Protein AF-A0AAD7EYM3-F1 (afdb_monomer_lite)

Structure (mmCIF, N/CA/C/O backbone):
data_AF-A0AAD7EYM3-F1
#
_entry.id   AF-A0AAD7EYM3-F1
#
loop_
_atom_site.group_PDB
_atom_site.id
_atom_site.type_symbol
_atom_site.label_atom_id
_atom_site.label_alt_id
_atom_site.label_comp_id
_atom_site.label_asym_id
_atom_site.label_entity_id
_atom_site.label_seq_id
_atom_site.pdbx_PDB_ins_code
_atom_site.Cartn_x
_atom_site.Cartn_y
_atom_site.Cartn_z
_atom_site.occupancy
_atom_site.B_iso_or_equiv
_atom_site.auth_seq_id
_atom_site.auth_comp_id
_atom_site.auth_asym_id
_atom_site.auth_atom_id
_atom_site.pdbx_PDB_model_num
ATOM 1 N N . MET A 1 1 ? -27.217 4.403 12.941 1.00 45.31 1 MET A N 1
ATOM 2 C CA . MET A 1 1 ? -26.531 3.324 12.197 1.00 45.31 1 MET A CA 1
ATOM 3 C C . MET A 1 1 ? -25.038 3.582 12.298 1.00 45.31 1 MET A C 1
ATOM 5 O O . MET A 1 1 ? -24.625 4.689 11.983 1.00 45.31 1 MET A O 1
ATOM 9 N N . SER A 1 2 ? -24.255 2.639 12.826 1.00 64.62 2 SER A N 1
ATOM 10 C CA . SER A 1 2 ? -22.792 2.767 12.862 1.00 64.62 2 SER A CA 1
ATOM 11 C C . SER A 1 2 ? -22.256 2.452 11.470 1.00 64.62 2 SER A C 1
ATOM 13 O O . SER A 1 2 ? -22.496 1.357 10.964 1.00 64.62 2 SER A O 1
ATOM 15 N N . ILE A 1 3 ? -21.593 3.412 10.828 1.00 65.88 3 ILE A N 1
ATOM 16 C CA . ILE A 1 3 ? -20.870 3.152 9.583 1.00 65.88 3 ILE A CA 1
ATOM 17 C C . ILE A 1 3 ? -19.620 2.369 9.984 1.00 65.88 3 ILE A C 1
ATOM 19 O O . ILE A 1 3 ? -18.813 2.858 10.777 1.00 65.88 3 ILE A O 1
ATOM 23 N N . ALA A 1 4 ? -19.482 1.139 9.486 1.00 81.00 4 ALA A N 1
ATOM 24 C CA . ALA A 1 4 ? -18.262 0.368 9.686 1.00 81.00 4 ALA A CA 1
ATOM 25 C C . ALA A 1 4 ? -17.067 1.182 9.166 1.00 81.00 4 ALA A C 1
ATOM 27 O O . ALA A 1 4 ? -17.123 1.728 8.063 1.00 81.00 4 ALA A O 1
ATOM 28 N N . LYS A 1 5 ? -16.007 1.305 9.976 1.00 89.44 5 LYS A N 1
ATOM 29 C CA . LYS A 1 5 ? -14.798 2.025 9.559 1.00 89.44 5 LYS A CA 1
ATOM 30 C C . LYS A 1 5 ? -14.191 1.327 8.330 1.00 89.44 5 LYS A C 1
ATOM 32 O O . LYS A 1 5 ? -14.114 0.096 8.354 1.00 89.44 5 LYS A O 1
ATOM 37 N N . PRO A 1 6 ? -13.751 2.076 7.300 1.00 95.81 6 PRO A N 1
ATOM 38 C CA . PRO A 1 6 ? -13.061 1.494 6.154 1.00 95.81 6 PRO A CA 1
ATOM 39 C C . PRO A 1 6 ? -11.835 0.681 6.587 1.00 95.81 6 PRO A C 1
ATOM 41 O O . PRO A 1 6 ? -11.161 1.036 7.555 1.00 95.81 6 PRO A O 1
ATOM 44 N N . ILE A 1 7 ? -11.539 -0.406 5.876 1.00 97.44 7 ILE A N 1
ATOM 45 C CA . ILE A 1 7 ? -10.396 -1.277 6.173 1.00 97.44 7 ILE A CA 1
ATOM 46 C C . ILE A 1 7 ? -9.110 -0.647 5.604 1.00 97.44 7 ILE A C 1
ATOM 48 O O . ILE A 1 7 ? -9.025 -0.483 4.381 1.00 97.44 7 ILE A O 1
ATOM 52 N N . PRO A 1 8 ? -8.093 -0.334 6.436 1.00 97.56 8 PRO A N 1
ATOM 53 C CA . PRO A 1 8 ? -6.820 0.210 5.964 1.00 97.56 8 PRO A CA 1
ATOM 54 C C . PRO A 1 8 ? -6.084 -0.798 5.078 1.00 97.56 8 PRO A C 1
ATOM 56 O O . PRO A 1 8 ? -5.786 -1.915 5.514 1.00 97.56 8 PRO A O 1
ATOM 59 N N . THR A 1 9 ? -5.798 -0.412 3.839 1.00 97.94 9 THR A N 1
ATOM 60 C CA . THR A 1 9 ? -5.333 -1.318 2.781 1.00 97.94 9 THR A CA 1
ATOM 61 C C . THR A 1 9 ? -4.121 -0.754 2.053 1.00 97.94 9 THR A C 1
ATOM 63 O O . THR A 1 9 ? -4.109 0.416 1.675 1.00 97.94 9 THR A O 1
ATOM 66 N N . ILE A 1 10 ? -3.118 -1.601 1.827 1.00 97.44 10 ILE A N 1
ATOM 67 C CA . ILE A 1 10 ? -2.003 -1.339 0.912 1.00 97.44 10 ILE A CA 1
ATOM 68 C C . ILE A 1 10 ? -2.296 -2.040 -0.413 1.00 97.44 10 ILE A C 1
ATOM 70 O O . ILE A 1 10 ? -2.719 -3.197 -0.419 1.00 97.44 10 ILE A O 1
ATOM 74 N N . ILE A 1 11 ? -2.049 -1.365 -1.532 1.00 96.62 11 ILE A N 1
ATOM 75 C CA . ILE A 1 11 ? -2.156 -1.950 -2.873 1.00 96.62 11 ILE A CA 1
ATOM 76 C C . ILE A 1 11 ? -0.827 -1.797 -3.589 1.00 96.62 11 ILE A C 1
ATOM 78 O O . ILE A 1 11 ? -0.228 -0.725 -3.548 1.00 96.62 11 ILE A O 1
ATOM 82 N N . THR A 1 12 ? -0.403 -2.842 -4.293 1.00 94.81 12 THR A N 1
ATOM 83 C CA . THR A 1 12 ? 0.654 -2.730 -5.298 1.00 94.81 12 THR A CA 1
ATOM 84 C C . THR A 1 12 ? 0.119 -2.964 -6.706 1.00 94.81 12 THR A C 1
ATOM 86 O O . THR A 1 12 ? -0.727 -3.835 -6.918 1.00 94.81 12 THR A O 1
ATOM 89 N N . GLY A 1 13 ? 0.589 -2.172 -7.669 1.00 92.94 13 GLY A N 1
ATOM 90 C CA . GLY A 1 13 ? 0.200 -2.271 -9.075 1.00 92.94 13 GLY A CA 1
ATOM 91 C C . GLY A 1 13 ? 1.302 -1.798 -10.020 1.00 92.94 13 GLY A C 1
ATOM 92 O O . GLY A 1 13 ? 2.289 -1.208 -9.596 1.00 92.94 13 GLY A O 1
ATOM 93 N N . ALA A 1 14 ? 1.156 -2.065 -11.318 1.00 91.25 14 ALA A N 1
ATOM 94 C CA . ALA A 1 14 ? 2.173 -1.686 -12.306 1.00 91.25 14 ALA A CA 1
ATOM 95 C C . ALA A 1 14 ? 2.065 -0.242 -12.819 1.00 91.25 14 ALA A C 1
ATOM 97 O O . ALA A 1 14 ? 3.055 0.282 -13.319 1.00 91.25 14 ALA A O 1
ATOM 98 N N . SER A 1 15 ? 0.895 0.400 -12.719 1.00 91.62 15 SER A N 1
ATOM 99 C CA . SER A 1 15 ? 0.698 1.779 -13.176 1.00 91.62 15 SER A CA 1
ATOM 100 C C . SER A 1 15 ? -0.303 2.544 -12.312 1.00 91.62 15 SER A C 1
ATOM 102 O O . SER A 1 15 ? -1.272 1.975 -11.798 1.00 91.62 15 SER A O 1
ATOM 104 N N . GLU A 1 16 ? -0.092 3.858 -12.194 1.00 94.19 16 GLU A N 1
ATOM 105 C CA . GLU A 1 16 ? -1.063 4.764 -11.570 1.00 94.19 16 GLU A CA 1
ATOM 106 C C . GLU A 1 16 ? -2.322 4.953 -12.427 1.00 94.19 16 GLU A C 1
ATOM 108 O O . GLU A 1 16 ? -3.375 5.260 -11.884 1.00 94.19 16 GLU A O 1
ATOM 113 N N . GLU A 1 17 ? -2.256 4.723 -13.742 1.00 93.62 17 GLU A N 1
ATOM 114 C CA . GLU A 1 17 ? -3.425 4.801 -14.628 1.00 93.62 17 GLU A CA 1
ATOM 115 C C . GLU A 1 17 ? -4.528 3.829 -14.181 1.00 93.62 17 GLU A C 1
ATOM 117 O O . GLU A 1 17 ? -5.672 4.228 -13.962 1.00 93.62 17 GLU A O 1
ATOM 122 N N . ILE A 1 18 ? -4.175 2.557 -13.959 1.00 91.75 18 ILE A N 1
ATOM 123 C CA . ILE A 1 18 ? -5.120 1.555 -13.449 1.00 91.75 18 ILE A CA 1
ATOM 124 C C . ILE A 1 18 ? -5.430 1.831 -11.974 1.00 91.75 18 ILE A C 1
ATOM 126 O O . ILE A 1 18 ? -6.590 1.772 -11.558 1.00 9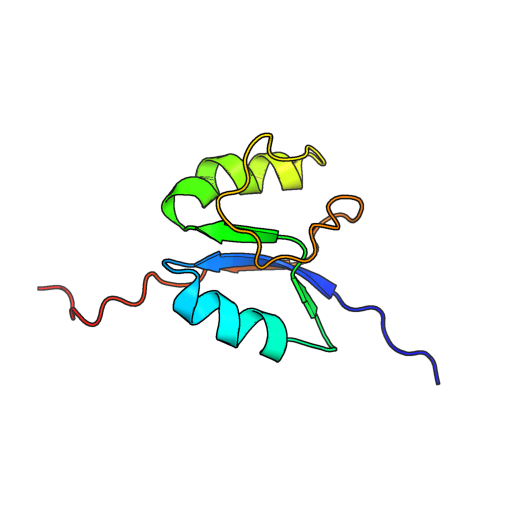1.75 18 ILE A O 1
ATOM 130 N N . GLY A 1 19 ? -4.408 2.166 -11.179 1.00 93.81 19 GLY A N 1
ATOM 131 C CA . GLY A 1 19 ? -4.571 2.489 -9.762 1.00 93.81 19 GLY A CA 1
ATOM 132 C C . GLY A 1 19 ? -5.585 3.611 -9.519 1.00 93.81 19 GLY A C 1
ATOM 133 O O . GLY A 1 19 ? -6.419 3.497 -8.622 1.00 93.81 19 GLY A O 1
ATOM 134 N N . GLY A 1 20 ? -5.581 4.649 -10.356 1.00 96.06 20 GLY A N 1
ATOM 135 C CA . GLY A 1 20 ? -6.476 5.801 -10.268 1.00 96.06 20 GLY A CA 1
ATOM 136 C C . GLY A 1 20 ? -7.949 5.456 -10.476 1.00 96.06 20 GLY A C 1
ATOM 137 O O . GLY A 1 20 ? -8.813 6.142 -9.937 1.00 96.06 20 GLY A O 1
ATOM 138 N N . VAL A 1 21 ? -8.250 4.365 -11.185 1.00 95.31 21 VAL A N 1
ATOM 139 C CA . VAL A 1 21 ? -9.617 3.839 -11.334 1.00 95.31 21 VAL A CA 1
ATOM 140 C C . VAL A 1 21 ? -9.976 2.896 -10.182 1.00 95.31 21 VAL A C 1
ATOM 142 O O . VAL A 1 21 ? -11.087 2.947 -9.646 1.00 95.31 21 VAL A O 1
ATOM 145 N N . VAL A 1 22 ? -9.038 2.038 -9.774 1.00 94.19 22 VAL A N 1
ATOM 146 C CA . VAL A 1 22 ? -9.271 1.016 -8.742 1.00 94.19 22 VAL A CA 1
ATOM 147 C C . VAL A 1 22 ? -9.444 1.644 -7.360 1.00 94.19 22 VAL A C 1
ATOM 149 O O . VAL A 1 22 ? -10.412 1.329 -6.670 1.00 94.19 22 VAL A O 1
ATOM 152 N N . VAL A 1 23 ? -8.553 2.554 -6.954 1.00 96.69 23 VAL A N 1
ATOM 153 C CA . VAL A 1 23 ? -8.531 3.114 -5.592 1.00 96.69 23 VAL A CA 1
ATOM 154 C C . VAL A 1 23 ? -9.854 3.800 -5.207 1.00 96.69 23 VAL A C 1
ATOM 156 O O . VAL A 1 23 ? -10.388 3.484 -4.138 1.00 96.69 23 VAL A O 1
ATOM 159 N N . PRO A 1 24 ? -10.455 4.678 -6.036 1.00 97.06 24 PRO A N 1
ATOM 160 C CA . PRO A 1 24 ? -11.758 5.266 -5.723 1.00 97.06 24 PRO A CA 1
ATOM 161 C C . PRO A 1 24 ? -12.889 4.233 -5.655 1.00 97.06 24 PRO A C 1
ATOM 163 O O . PRO A 1 24 ? -13.786 4.369 -4.822 1.00 97.06 24 PRO A O 1
ATOM 166 N N . SER A 1 25 ? -12.827 3.190 -6.491 1.00 96.12 25 SER A N 1
ATOM 167 C CA . SER A 1 25 ? -13.859 2.149 -6.613 1.00 96.12 25 SER A CA 1
ATOM 168 C C . SER A 1 25 ? -13.935 1.212 -5.403 1.00 96.12 25 SER A C 1
ATOM 170 O O . SER A 1 25 ? -14.918 0.495 -5.239 1.00 96.12 25 SER A O 1
ATOM 172 N N . MET A 1 26 ? -12.924 1.218 -4.530 1.00 95.50 26 MET A N 1
ATOM 173 C CA . MET A 1 26 ? -12.901 0.402 -3.310 1.00 95.50 26 MET A CA 1
ATOM 174 C C . MET A 1 26 ? -13.635 1.036 -2.118 1.00 95.50 26 MET A C 1
ATOM 176 O O . MET A 1 26 ? -13.816 0.399 -1.074 1.00 95.50 26 MET A O 1
ATOM 180 N N . LYS A 1 27 ? -14.077 2.289 -2.250 1.00 94.38 27 LYS A N 1
ATOM 181 C CA . LYS A 1 27 ? -14.887 2.958 -1.229 1.00 94.38 27 LYS A CA 1
ATOM 182 C C . LYS A 1 27 ? -16.328 2.414 -1.219 1.00 94.38 27 LYS A C 1
ATOM 184 O O . LYS A 1 27 ? -16.831 1.987 -2.253 1.00 94.38 27 LYS A O 1
ATOM 189 N N . PRO A 1 28 ? -17.028 2.463 -0.069 1.00 94.19 28 PRO A N 1
ATOM 190 C CA . PRO A 1 28 ? -16.546 2.933 1.233 1.00 94.19 28 PRO A CA 1
ATOM 191 C C . PRO A 1 28 ? -15.850 1.842 2.065 1.00 94.19 28 PRO A C 1
ATOM 193 O O . PRO A 1 28 ? -15.354 2.142 3.145 1.00 94.19 28 PRO A O 1
ATOM 196 N N . GLY A 1 29 ? -15.839 0.585 1.604 1.00 95.56 29 GLY A N 1
ATOM 197 C CA . GLY A 1 29 ? -15.395 -0.562 2.405 1.00 95.56 29 GLY A CA 1
ATOM 198 C C . GLY A 1 29 ? -13.906 -0.548 2.752 1.00 95.56 29 GLY A C 1
ATOM 199 O O . GLY A 1 29 ? -13.522 -1.016 3.824 1.00 95.56 29 GLY A O 1
ATOM 200 N N . TYR A 1 30 ? -13.079 0.029 1.883 1.00 97.19 30 TYR A N 1
ATOM 201 C CA . TYR A 1 30 ? -11.637 0.111 2.074 1.00 97.19 30 TYR A CA 1
ATOM 202 C C . TYR A 1 30 ? -11.156 1.558 2.049 1.00 97.19 30 TYR A C 1
ATOM 204 O O . TYR A 1 30 ? -11.634 2.392 1.276 1.00 97.19 30 TYR A O 1
ATOM 212 N N . GLU A 1 31 ? -10.157 1.829 2.878 1.00 97.50 31 GLU A N 1
ATOM 213 C CA . GLU A 1 31 ? -9.300 2.998 2.754 1.00 97.50 31 GLU A CA 1
ATOM 214 C C . GLU A 1 31 ? -7.960 2.510 2.215 1.00 97.50 31 GLU A C 1
ATOM 216 O O . GLU A 1 31 ? -7.226 1.803 2.906 1.00 97.50 31 GLU A O 1
ATOM 221 N N . VAL A 1 32 ? -7.636 2.868 0.975 1.00 97.81 32 VAL A N 1
ATOM 222 C CA . VAL A 1 32 ? -6.298 2.616 0.439 1.00 97.81 32 VAL A CA 1
ATOM 223 C C . VAL A 1 32 ? -5.359 3.637 1.065 1.00 97.81 32 VAL A C 1
ATOM 225 O O . VAL A 1 32 ? -5.326 4.787 0.638 1.00 97.81 32 VAL A O 1
ATOM 228 N N . ILE A 1 33 ? -4.634 3.233 2.106 1.00 97.38 33 ILE A N 1
ATOM 229 C CA . ILE A 1 33 ? -3.723 4.123 2.838 1.00 97.38 33 ILE A CA 1
ATOM 230 C C . ILE A 1 33 ? -2.413 4.334 2.086 1.00 97.38 33 ILE A C 1
ATOM 232 O O . ILE A 1 33 ? -1.789 5.383 2.218 1.00 97.38 33 ILE A O 1
ATOM 236 N N . HIS A 1 34 ? -2.025 3.354 1.266 1.00 97.44 34 HIS A N 1
ATOM 237 C CA . HIS A 1 34 ? -0.830 3.407 0.437 1.00 97.44 34 HIS A CA 1
ATOM 238 C C . HIS A 1 34 ? -1.048 2.645 -0.867 1.00 97.44 34 HIS A C 1
ATOM 240 O O . HIS A 1 34 ? -1.496 1.496 -0.854 1.00 97.44 34 HIS A O 1
ATOM 246 N N . PHE A 1 35 ? -0.709 3.279 -1.982 1.00 97.00 35 PHE A N 1
ATOM 247 C CA . PHE A 1 35 ? -0.541 2.610 -3.264 1.00 97.00 35 PHE A CA 1
ATOM 248 C C . PHE A 1 35 ? 0.947 2.650 -3.595 1.00 97.00 35 PHE A C 1
ATOM 250 O O . PHE A 1 35 ? 1.565 3.700 -3.460 1.00 97.00 35 PHE A O 1
ATOM 257 N N . THR A 1 36 ? 1.513 1.525 -4.014 1.00 95.62 36 THR A N 1
ATOM 258 C CA . THR A 1 36 ? 2.924 1.423 -4.392 1.00 95.62 36 THR A CA 1
ATOM 259 C C . THR A 1 36 ? 3.060 0.838 -5.790 1.00 95.62 36 THR A C 1
ATOM 261 O O . THR A 1 36 ? 2.365 -0.122 -6.149 1.00 95.62 36 THR A O 1
ATOM 264 N N . LEU A 1 37 ? 3.955 1.395 -6.601 1.00 94.00 37 LEU A N 1
ATOM 265 C CA . LEU A 1 37 ? 4.313 0.753 -7.860 1.00 94.00 37 LEU A CA 1
ATOM 266 C C . LEU A 1 37 ? 5.042 -0.563 -7.573 1.00 94.00 37 LEU A C 1
ATOM 268 O O . LEU A 1 37 ? 5.822 -0.668 -6.631 1.00 94.00 37 LEU A O 1
ATOM 272 N N . ALA A 1 38 ? 4.808 -1.584 -8.396 1.00 91.69 38 ALA A N 1
ATOM 273 C CA . ALA A 1 38 ? 5.361 -2.925 -8.188 1.00 91.69 38 ALA A CA 1
ATOM 274 C C . ALA A 1 38 ? 6.894 -2.936 -8.039 1.00 91.69 38 ALA A C 1
ATOM 276 O O . ALA A 1 38 ? 7.428 -3.757 -7.297 1.00 91.69 38 ALA A O 1
ATOM 277 N N . VAL A 1 39 ? 7.586 -2.002 -8.701 1.00 91.06 39 VAL A N 1
ATOM 278 C CA . VAL A 1 39 ? 9.047 -1.840 -8.620 1.00 91.06 39 VAL A CA 1
ATOM 279 C C . VAL A 1 39 ? 9.533 -1.330 -7.254 1.00 91.06 39 VAL A C 1
ATOM 281 O O . VAL A 1 39 ? 10.630 -1.694 -6.847 1.00 91.06 39 VAL A O 1
ATOM 284 N N . GLU A 1 40 ? 8.703 -0.587 -6.513 1.00 93.06 40 GLU A N 1
ATOM 285 C CA . GLU A 1 40 ? 9.015 -0.054 -5.173 1.00 93.06 40 GLU A CA 1
ATOM 286 C C . GLU A 1 40 ? 8.347 -0.852 -4.036 1.00 93.06 40 GLU A C 1
ATOM 288 O O . GLU A 1 40 ? 8.592 -0.623 -2.853 1.00 93.06 40 GLU A O 1
ATOM 293 N N . ALA A 1 41 ? 7.527 -1.859 -4.351 1.00 92.19 41 ALA A N 1
ATOM 294 C CA . ALA A 1 41 ? 6.795 -2.619 -3.336 1.00 92.19 41 ALA A CA 1
ATOM 295 C C . ALA A 1 41 ? 7.722 -3.328 -2.327 1.00 92.19 41 ALA A C 1
ATOM 297 O O . ALA A 1 41 ? 7.383 -3.459 -1.148 1.00 92.19 41 ALA A O 1
ATOM 298 N N . ALA A 1 42 ? 8.902 -3.768 -2.778 1.00 91.38 42 ALA A N 1
ATOM 299 C CA . ALA A 1 42 ? 9.889 -4.444 -1.935 1.00 91.38 42 ALA A CA 1
ATOM 300 C C . ALA A 1 42 ? 10.561 -3.505 -0.916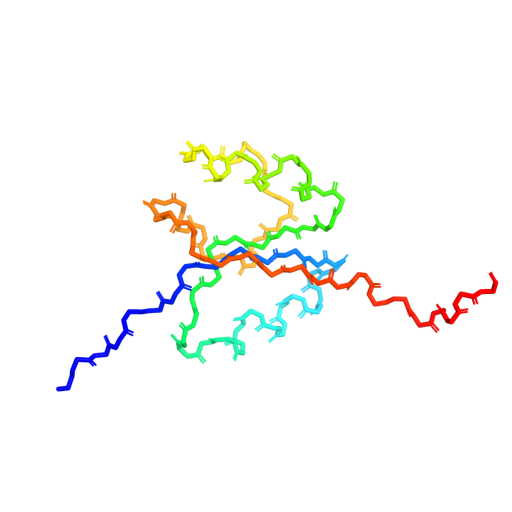 1.00 91.38 42 ALA A C 1
ATOM 302 O O . ALA A 1 42 ? 11.077 -3.983 0.096 1.00 91.38 42 ALA A O 1
ATOM 303 N N . THR A 1 43 ? 10.558 -2.192 -1.164 1.00 93.38 43 THR A N 1
ATOM 304 C CA . THR A 1 43 ? 11.153 -1.175 -0.286 1.00 93.38 43 THR A CA 1
ATOM 305 C C . THR A 1 43 ? 10.088 -0.526 0.599 1.00 93.38 43 THR A C 1
ATOM 307 O O . THR A 1 43 ? 10.286 -0.416 1.807 1.00 93.38 43 THR A O 1
ATOM 310 N N . GLU A 1 44 ? 8.927 -0.172 0.046 1.00 95.12 44 GLU A N 1
ATOM 311 C CA . GLU A 1 44 ? 7.894 0.593 0.757 1.00 95.12 44 GLU A CA 1
ATOM 312 C C . GLU A 1 44 ? 7.034 -0.257 1.706 1.00 95.12 44 GLU A C 1
ATOM 314 O O . GLU A 1 44 ? 6.778 0.151 2.842 1.00 95.12 44 GLU A O 1
ATOM 319 N N . ILE A 1 45 ? 6.590 -1.451 1.284 1.00 95.25 45 ILE A N 1
ATOM 320 C CA . ILE A 1 45 ? 5.672 -2.281 2.090 1.00 95.25 45 ILE A CA 1
ATOM 321 C C . ILE A 1 45 ? 6.305 -2.689 3.432 1.00 95.25 45 ILE A C 1
ATOM 323 O O . ILE A 1 45 ? 5.633 -2.554 4.460 1.00 95.25 45 ILE A O 1
ATOM 327 N N . PRO A 1 46 ? 7.572 -3.153 3.490 1.00 95.62 46 PRO A N 1
ATOM 328 C CA . PRO A 1 46 ? 8.194 -3.504 4.764 1.00 95.62 46 PRO A CA 1
ATOM 329 C C . PRO A 1 46 ? 8.322 -2.329 5.739 1.00 95.62 46 PRO A C 1
ATOM 331 O O . PRO A 1 46 ? 8.227 -2.558 6.942 1.00 95.62 46 PRO A O 1
ATOM 334 N N . LEU A 1 47 ? 8.519 -1.095 5.254 1.00 95.50 47 LEU A N 1
ATOM 335 C CA . LEU A 1 47 ? 8.566 0.099 6.110 1.00 95.50 47 LEU A CA 1
ATOM 336 C C . LEU A 1 47 ? 7.209 0.321 6.783 1.00 95.50 47 LEU A C 1
ATOM 338 O O . LEU A 1 47 ? 7.123 0.370 8.010 1.00 95.50 47 LEU A O 1
ATOM 342 N N . LEU A 1 48 ? 6.131 0.317 5.999 1.00 95.50 48 LEU A N 1
ATOM 343 C CA . LEU A 1 48 ? 4.772 0.498 6.517 1.00 95.50 48 LEU A CA 1
ATOM 344 C C . LEU A 1 48 ? 4.363 -0.611 7.496 1.00 95.50 48 LEU A C 1
ATOM 346 O O . LEU A 1 48 ? 3.702 -0.345 8.499 1.00 95.50 48 LEU A O 1
ATOM 350 N N . LEU A 1 49 ? 4.798 -1.852 7.256 1.00 95.44 49 LEU A N 1
ATOM 351 C CA . LEU A 1 49 ? 4.578 -2.972 8.179 1.00 95.44 49 LEU A CA 1
ATOM 352 C C . LEU A 1 49 ? 5.371 -2.863 9.488 1.00 95.44 49 LEU A C 1
ATOM 354 O O . LEU A 1 49 ? 4.977 -3.474 10.481 1.00 95.44 49 LEU A O 1
ATOM 358 N N . LYS A 1 50 ? 6.452 -2.080 9.518 1.00 95.50 50 LYS A N 1
ATOM 359 C CA . LYS A 1 50 ? 7.172 -1.716 10.748 1.00 95.50 50 LYS A CA 1
ATOM 360 C C . LYS A 1 50 ? 6.572 -0.494 11.450 1.00 95.50 50 LYS A C 1
ATOM 362 O O . LYS A 1 50 ? 7.017 -0.150 12.540 1.00 95.50 50 LYS A O 1
ATOM 367 N N . GLY A 1 51 ? 5.560 0.144 10.858 1.00 93.69 51 GLY A N 1
ATOM 368 C CA . GLY A 1 51 ? 5.030 1.426 11.325 1.00 93.69 51 GLY A CA 1
ATOM 369 C C . GLY A 1 51 ? 5.930 2.614 10.972 1.00 93.69 51 GLY A C 1
ATOM 370 O O . GLY A 1 51 ? 5.807 3.675 11.578 1.00 93.69 51 GLY A O 1
ATOM 371 N N . GLU A 1 52 ? 6.839 2.437 10.014 1.00 93.94 52 GLU A N 1
ATOM 372 C CA . GLU A 1 52 ? 7.700 3.487 9.482 1.00 93.94 52 GLU A CA 1
ATOM 373 C C . GLU A 1 52 ? 7.069 4.103 8.228 1.00 93.94 52 GLU A C 1
ATOM 375 O O . GLU A 1 52 ? 6.362 3.443 7.466 1.00 93.94 52 GLU A O 1
ATOM 380 N N . VAL A 1 53 ? 7.344 5.386 8.004 1.00 89.06 53 VAL A N 1
ATOM 381 C CA . VAL A 1 53 ? 6.865 6.117 6.830 1.00 89.06 53 VAL A CA 1
ATOM 382 C C . VAL A 1 53 ? 7.921 6.051 5.721 1.00 89.06 53 VAL A C 1
ATOM 384 O O . VAL A 1 53 ? 9.075 6.399 5.987 1.00 89.06 53 VAL A O 1
ATOM 387 N N . PRO A 1 54 ? 7.566 5.651 4.483 1.00 83.75 54 PRO A N 1
ATOM 388 C CA . PRO A 1 54 ? 8.474 5.736 3.346 1.00 83.75 54 PRO A CA 1
ATOM 389 C C . PRO A 1 54 ? 8.965 7.174 3.146 1.00 83.75 54 PRO A C 1
ATOM 391 O O . PRO A 1 54 ? 8.169 8.109 3.071 1.00 83.75 54 PRO A O 1
ATOM 394 N N . THR A 1 55 ? 10.283 7.368 3.053 1.00 84.31 55 THR A N 1
ATOM 395 C CA . THR A 1 55 ? 10.888 8.691 2.795 1.00 84.31 55 THR A CA 1
ATOM 396 C C . THR A 1 55 ? 10.543 9.218 1.405 1.00 84.31 55 THR A C 1
ATOM 398 O O . THR A 1 55 ? 10.469 10.428 1.193 1.00 84.31 55 THR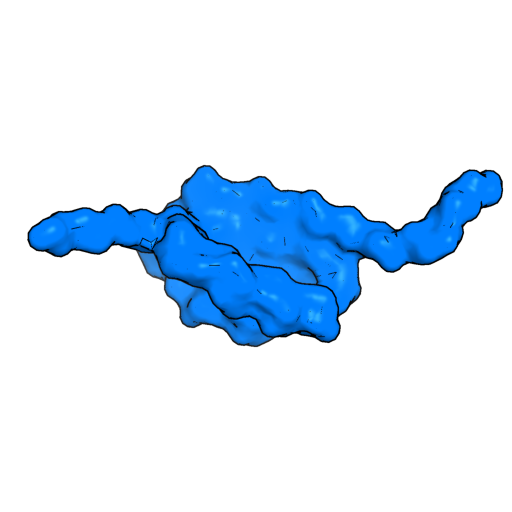 A O 1
ATOM 401 N N . HIS A 1 56 ? 10.312 8.303 0.470 1.00 84.06 56 HIS A N 1
ATOM 402 C CA . HIS A 1 56 ? 9.780 8.553 -0.854 1.00 84.06 56 HIS A CA 1
ATOM 403 C C . HIS A 1 56 ? 8.607 7.599 -1.082 1.00 84.06 56 HIS A C 1
ATOM 405 O O . HIS A 1 56 ? 8.689 6.431 -0.710 1.00 84.06 56 HIS A O 1
ATOM 411 N N . SER A 1 57 ? 7.523 8.117 -1.659 1.00 88.50 57 SER A N 1
ATOM 412 C CA . SER A 1 57 ? 6.386 7.317 -2.103 1.00 88.50 57 SER A CA 1
ATOM 413 C C . SER A 1 57 ? 6.366 7.312 -3.621 1.00 88.50 57 SER A C 1
ATOM 415 O O . SER A 1 57 ? 6.339 8.375 -4.242 1.00 88.50 57 SER A O 1
ATOM 417 N N . SER A 1 58 ? 6.332 6.121 -4.202 1.00 90.88 58 SER A N 1
ATOM 418 C CA . SER A 1 58 ? 6.219 5.867 -5.638 1.00 90.88 58 SER A CA 1
ATOM 419 C C . SER A 1 58 ? 4.903 6.338 -6.248 1.00 90.88 58 SER A C 1
ATOM 421 O O . SER A 1 58 ? 4.784 6.407 -7.469 1.00 90.88 58 SER A O 1
ATOM 423 N N . SER A 1 59 ? 3.908 6.646 -5.412 1.00 94.75 59 SER A N 1
ATOM 424 C CA . SER A 1 59 ? 2.592 7.102 -5.844 1.00 94.75 59 SER A CA 1
ATOM 425 C C . SER A 1 59 ? 1.925 8.029 -4.831 1.00 94.75 59 SER A C 1
AT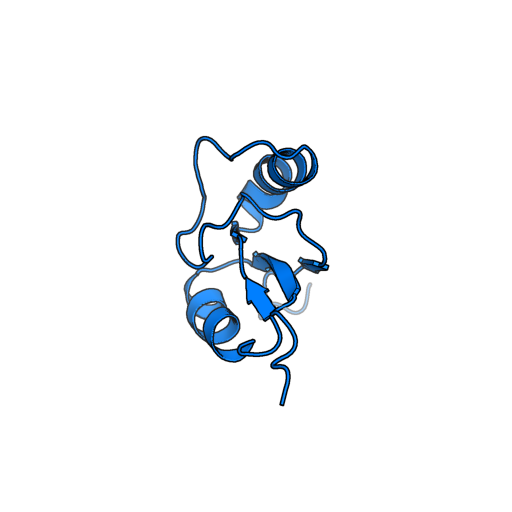OM 427 O O . SER A 1 59 ? 2.221 8.011 -3.634 1.00 94.75 59 SER A O 1
ATOM 429 N N . SER A 1 60 ? 0.975 8.823 -5.324 1.00 95.19 60 SER A N 1
ATOM 430 C CA . SER A 1 60 ? 0.106 9.699 -4.525 1.00 95.19 60 SER A CA 1
ATOM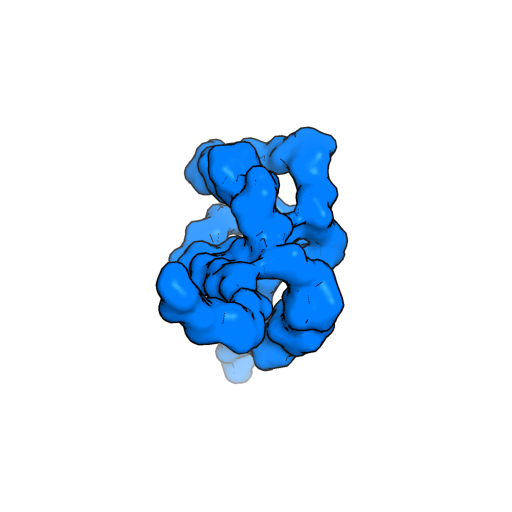 431 C C . SER A 1 60 ? -1.348 9.214 -4.435 1.00 95.19 60 SER A C 1
ATOM 433 O O . SER A 1 60 ? -2.196 9.910 -3.883 1.00 95.19 60 SER A O 1
ATOM 435 N N . LEU A 1 61 ? -1.657 8.024 -4.965 1.00 96.88 61 LEU A N 1
ATOM 436 C CA . LEU A 1 61 ? -3.033 7.518 -5.054 1.00 96.88 61 LEU A CA 1
ATOM 437 C C . LEU A 1 61 ? -3.628 7.082 -3.705 1.00 96.88 61 LEU A C 1
ATOM 439 O O . LEU A 1 61 ? -4.849 7.028 -3.564 1.00 96.88 61 LEU A O 1
ATOM 443 N N . GLY A 1 62 ? -2.789 6.745 -2.722 1.00 95.50 62 GLY A N 1
ATOM 444 C CA . GLY A 1 62 ? -3.234 6.411 -1.367 1.00 95.50 62 GLY A CA 1
ATOM 445 C C . GLY A 1 62 ? -3.663 7.643 -0.561 1.00 95.50 62 GLY A C 1
ATOM 446 O O . GLY A 1 62 ? -3.291 8.769 -0.874 1.00 95.50 62 GLY A O 1
ATOM 447 N N . SER A 1 63 ? -4.412 7.440 0.526 1.00 96.00 63 SER A N 1
ATOM 448 C CA . SER A 1 63 ? -4.804 8.527 1.437 1.00 96.00 63 SER A CA 1
ATOM 449 C C . SER A 1 63 ? -3.628 9.121 2.220 1.00 96.00 63 SER A C 1
ATOM 451 O O . SER A 1 63 ? -3.769 10.204 2.786 1.00 96.00 63 SER A O 1
ATOM 453 N N . GLY A 1 64 ? -2.492 8.416 2.298 1.00 95.19 64 GLY A N 1
ATOM 454 C CA . GLY A 1 64 ? -1.333 8.819 3.098 1.00 95.19 64 GLY A CA 1
ATOM 455 C C . GLY A 1 64 ? -1.551 8.670 4.606 1.00 95.19 64 GLY A C 1
ATOM 456 O O . GLY A 1 64 ? -0.747 9.148 5.405 1.00 95.19 64 GLY A O 1
ATOM 457 N N . ASN A 1 65 ? -2.632 8.010 5.029 1.00 94.81 65 ASN A N 1
ATOM 458 C CA . ASN A 1 65 ? -2.927 7.770 6.436 1.00 94.81 65 ASN A CA 1
ATOM 459 C C . ASN A 1 65 ? -2.075 6.620 7.000 1.00 94.81 65 ASN A C 1
ATOM 461 O O . ASN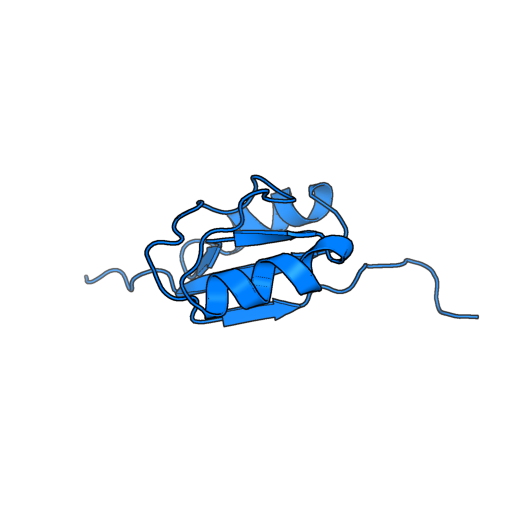 A 1 65 ? -2.577 5.566 7.382 1.00 94.81 65 ASN A O 1
ATOM 465 N N . TRP A 1 66 ? -0.763 6.821 7.077 1.00 94.31 66 TRP A N 1
ATOM 466 C CA . TRP A 1 66 ? 0.177 5.843 7.637 1.00 94.31 66 TRP A CA 1
ATOM 467 C C . TRP A 1 66 ? 0.158 5.788 9.173 1.00 94.31 66 TRP A C 1
ATOM 469 O O . TRP A 1 66 ? 0.871 4.994 9.777 1.00 94.31 66 TRP A O 1
ATOM 479 N N . SER A 1 67 ? -0.687 6.602 9.819 1.00 93.19 67 SER A N 1
ATOM 480 C CA . SER A 1 67 ? -0.920 6.541 11.268 1.00 93.19 67 SER A CA 1
ATOM 481 C C . SER A 1 67 ? -1.711 5.299 11.700 1.00 93.19 67 SER A C 1
ATOM 483 O O . SER A 1 67 ? -1.715 4.942 12.880 1.00 93.19 67 SER A O 1
ATOM 485 N N . VAL A 1 68 ? -2.380 4.627 10.754 1.00 93.88 68 VAL A N 1
ATOM 486 C CA . VAL A 1 68 ? -3.115 3.383 10.992 1.00 93.88 68 VAL A CA 1
ATOM 487 C C . VAL A 1 68 ? -2.352 2.185 10.437 1.00 93.88 68 VAL A C 1
ATOM 489 O O . VAL A 1 68 ? -1.841 2.204 9.321 1.00 93.88 68 VAL A O 1
ATOM 492 N N . PHE A 1 69 ? -2.311 1.101 11.213 1.00 95.38 69 PHE A N 1
ATOM 493 C CA . PHE A 1 69 ? -1.653 -0.125 10.774 1.00 95.38 69 PHE A CA 1
ATOM 494 C C . PHE A 1 69 ? -2.459 -0.804 9.647 1.00 95.38 69 PHE A C 1
ATOM 496 O O . PHE A 1 69 ? -3.662 -1.046 9.842 1.00 95.38 69 PHE A O 1
ATOM 503 N N . PRO A 1 70 ? -1.832 -1.164 8.510 1.00 96.19 70 PRO A N 1
ATOM 504 C CA . PRO A 1 70 ? -2.508 -1.830 7.399 1.00 96.19 70 PRO A CA 1
ATOM 505 C C . PRO A 1 70 ? -3.108 -3.171 7.833 1.00 96.19 70 PRO A C 1
ATOM 507 O O . PRO A 1 70 ? -2.491 -3.951 8.557 1.00 96.19 70 PRO A O 1
ATOM 510 N N . LYS A 1 71 ? -4.330 -3.460 7.387 1.00 97.25 71 LYS A N 1
ATOM 511 C CA . LYS A 1 71 ? -5.034 -4.722 7.681 1.00 97.25 71 LYS A CA 1
ATOM 512 C C . LYS A 1 71 ? -5.090 -5.659 6.485 1.00 97.25 71 LYS A C 1
ATOM 514 O O . LYS A 1 71 ? -5.291 -6.856 6.667 1.00 97.25 71 LYS A O 1
ATOM 519 N N . VAL A 1 72 ? -4.911 -5.118 5.285 1.00 96.81 72 VAL A N 1
ATOM 520 C CA . VAL A 1 72 ? -4.932 -5.856 4.023 1.00 96.81 72 VAL A CA 1
ATOM 521 C C . VAL A 1 72 ? -3.781 -5.372 3.147 1.00 96.81 72 VAL A C 1
ATOM 523 O O . VAL A 1 72 ? -3.507 -4.174 3.084 1.00 96.81 72 VAL A O 1
ATOM 526 N N . ILE A 1 73 ? -3.130 -6.308 2.456 1.00 96.25 73 ILE A N 1
ATOM 527 C CA . ILE A 1 73 ? -2.197 -6.025 1.364 1.00 96.25 73 ILE A CA 1
ATOM 528 C C . ILE A 1 73 ? -2.730 -6.735 0.122 1.00 96.25 73 ILE A C 1
ATOM 530 O O . ILE A 1 73 ? -2.944 -7.947 0.149 1.00 96.25 73 ILE A O 1
ATOM 534 N N . LEU A 1 74 ? -2.961 -5.983 -0.951 1.00 94.56 74 LEU A N 1
ATOM 535 C CA . LEU A 1 74 ? -3.417 -6.504 -2.235 1.00 94.56 74 LEU A CA 1
ATOM 536 C C . LEU A 1 74 ? -2.285 -6.428 -3.253 1.00 94.56 74 LEU A C 1
ATOM 538 O O . LEU A 1 74 ? -1.789 -5.347 -3.572 1.00 94.56 74 LEU A O 1
ATOM 542 N N . PHE A 1 75 ? -1.914 -7.586 -3.789 1.00 91.44 75 PHE A N 1
ATOM 543 C CA . PHE A 1 75 ? -0.934 -7.689 -4.858 1.00 91.44 75 PHE A CA 1
ATOM 544 C C . PHE A 1 75 ? -1.641 -7.684 -6.209 1.00 91.44 75 PHE A C 1
ATOM 546 O O . PHE A 1 75 ? -2.296 -8.656 -6.585 1.00 91.44 75 PHE A O 1
ATOM 553 N N . GLY A 1 76 ? -1.529 -6.574 -6.933 1.00 79.62 76 GLY A N 1
ATOM 554 C CA . GLY A 1 76 ? -1.934 -6.496 -8.327 1.00 79.62 76 GLY A CA 1
ATOM 555 C C . GLY A 1 76 ? -0.907 -7.178 -9.226 1.00 79.62 76 GLY A C 1
ATOM 556 O O . GLY A 1 76 ? 0.300 -7.107 -8.993 1.00 79.62 76 GLY A O 1
ATOM 557 N N . ARG A 1 77 ? -1.379 -7.823 -10.294 1.00 68.69 77 ARG A N 1
ATOM 558 C CA . ARG A 1 77 ? -0.497 -8.250 -11.382 1.00 68.69 77 ARG A CA 1
ATOM 559 C C . ARG A 1 77 ? -0.070 -7.003 -12.154 1.00 68.69 77 ARG A C 1
ATOM 561 O O . ARG A 1 77 ? -0.906 -6.145 -12.435 1.00 68.69 77 ARG A O 1
ATOM 568 N N . ALA A 1 78 ? 1.188 -6.932 -12.580 1.00 59.78 78 ALA A N 1
ATOM 569 C CA . ALA A 1 78 ? 1.493 -6.175 -13.784 1.00 59.78 78 ALA A CA 1
ATOM 570 C C . ALA A 1 78 ? 0.716 -6.852 -14.916 1.00 59.78 78 ALA A C 1
ATOM 572 O O . ALA A 1 78 ? 1.061 -7.954 -15.340 1.00 59.78 78 ALA A O 1
ATOM 573 N N . TYR A 1 79 ? -0.430 -6.287 -15.290 1.00 46.75 79 TYR A N 1
ATOM 574 C CA . TYR A 1 79 ? -1.265 -6.839 -16.344 1.00 46.75 79 TYR A CA 1
ATOM 575 C C . TYR A 1 79 ? -0.504 -6.689 -17.666 1.00 46.75 79 TYR A C 1
ATOM 577 O O . TYR A 1 79 ? -0.596 -5.664 -18.332 1.00 46.75 79 TYR A O 1
ATOM 585 N N . ASN A 1 80 ? 0.322 -7.681 -18.006 1.00 52.41 80 ASN A N 1
ATOM 586 C CA . ASN A 1 80 ? 0.870 -7.814 -19.342 1.00 52.41 80 ASN A CA 1
ATOM 587 C C . ASN A 1 80 ? -0.205 -8.470 -20.222 1.00 52.41 80 ASN A C 1
ATOM 589 O O . ASN A 1 80 ? -0.752 -9.522 -19.891 1.00 52.41 80 ASN A O 1
ATOM 593 N N . ASN A 1 81 ? -0.515 -7.843 -21.355 1.00 52.28 81 ASN A N 1
ATOM 594 C CA . ASN A 1 81 ? -1.317 -8.472 -22.411 1.00 52.28 81 ASN A CA 1
ATOM 595 C C . ASN A 1 81 ? -0.534 -9.566 -23.156 1.00 52.28 81 ASN A C 1
ATOM 597 O O . ASN A 1 81 ? -1.055 -10.184 -24.080 1.00 52.28 81 ASN A O 1
ATOM 601 N N . GLU A 1 82 ? 0.714 -9.810 -22.761 1.00 53.31 82 GLU A N 1
ATOM 602 C CA . GLU A 1 82 ? 1.546 -10.869 -23.303 1.00 53.31 82 GLU A CA 1
ATOM 603 C C . GLU A 1 82 ? 1.256 -12.168 -22.554 1.00 53.31 82 GLU A C 1
ATOM 605 O O . GLU A 1 82 ? 1.674 -12.385 -21.413 1.00 53.31 82 GLU A O 1
ATOM 610 N N . VAL A 1 83 ? 0.500 -13.040 -23.221 1.00 50.66 83 VAL A N 1
ATOM 611 C CA . VAL A 1 83 ? 0.518 -14.475 -22.943 1.00 50.66 83 VAL A CA 1
ATOM 612 C C . VAL A 1 83 ? 1.985 -14.889 -23.050 1.00 50.66 83 VAL A C 1
ATOM 614 O O . VAL A 1 83 ? 2.568 -14.740 -24.120 1.00 50.66 83 VAL A O 1
ATOM 617 N N . GLY A 1 84 ? 2.598 -15.289 -21.933 1.00 45.97 84 GLY A N 1
ATOM 618 C CA . GLY A 1 84 ? 4.009 -15.673 -21.906 1.00 45.97 84 GLY A CA 1
ATOM 619 C C . GLY A 1 84 ? 4.304 -16.688 -23.009 1.00 45.97 84 GLY A C 1
ATOM 620 O O . GLY A 1 84 ? 3.620 -17.710 -23.095 1.00 45.97 84 GLY A O 1
ATOM 621 N N . VAL A 1 85 ? 5.268 -16.345 -23.865 1.00 40.34 85 VAL A N 1
ATOM 622 C CA . VAL A 1 85 ? 5.872 -17.247 -24.853 1.00 40.34 85 VAL A CA 1
ATOM 623 C C . VAL A 1 85 ? 6.890 -18.128 -24.146 1.00 40.34 85 VAL A C 1
ATOM 625 O O . VAL A 1 85 ? 7.638 -17.579 -23.304 1.00 40.34 85 VAL A O 1
#

Foldseek 3Di:
DDDPQAAAEEEEEQDVVVVLVVQVVSPDNHQDQAYAYPVCCVPQVVCLQVLHHPPDGNDDSGPVPSVDRHPYYYYDDHPDPDPDD

Radius of gyration: 13.47 Å; chains: 1; bounding box: 38×27×38 Å

Secondary structure (DSSP, 8-state):
-PPPPPEEEEEEES-HHHHHHHHHHTTTTEEEEEEEETTTHHHHHHHHHTTPPPSS-S-S-S---TTS---EEEE-----S----

Organism: NCBI:txid1033008

pLDDT: mean 88.22, std 14.74, range [40.34, 97.94]

Sequence (85 aa):
MSIAKPIPTIITGASEEIGGVVVPSMKPGYEVIHFTLAVEAATEIPLLLKGEVPTHSSSSLGSGNWSVFPKVILFGRAYNNEVGV